Protein AF-A0A1S9D3L8-F1 (afdb_monomer_lite)

Foldseek 3Di:
DDPPVPPPPPPDDLLNLLVQLVCADPVQFGDDDPPHDPVSVVVCCVVPCAPPRRHGDPVVVVSNVVNDDD

pLDDT: mean 80.54, std 15.78, range [38.62, 94.31]

Structure (mmCIF, N/CA/C/O backbone):
data_AF-A0A1S9D3L8-F1
#
_entry.id   AF-A0A1S9D3L8-F1
#
loop_
_atom_site.group_PDB
_atom_site.id
_atom_site.type_symbol
_atom_site.label_atom_id
_atom_site.label_alt_id
_atom_site.label_comp_id
_atom_site.label_asym_id
_atom_site.label_entity_id
_atom_site.label_seq_id
_atom_site.pdbx_PDB_ins_code
_atom_site.Cartn_x
_atom_site.Cartn_y
_atom_site.Cartn_z
_atom_site.occupancy
_atom_site.B_iso_or_equiv
_atom_site.auth_seq_id
_atom_site.auth_comp_id
_atom_site.auth_asym_id
_atom_site.auth_atom_id
_atom_site.pdbx_PDB_model_num
ATOM 1 N N . MET A 1 1 ? -19.031 9.019 34.449 1.00 38.62 1 MET A N 1
ATOM 2 C CA . MET A 1 1 ? -18.233 7.774 34.403 1.00 38.62 1 MET A CA 1
ATOM 3 C C . MET A 1 1 ? -17.729 7.614 32.978 1.00 38.62 1 MET A C 1
ATOM 5 O O . MET A 1 1 ? -18.540 7.562 32.065 1.00 38.62 1 MET A O 1
ATOM 9 N N . ASN A 1 2 ? -16.411 7.709 32.793 1.00 39.94 2 ASN A N 1
ATOM 10 C CA . ASN A 1 2 ? -15.751 7.905 31.502 1.00 39.94 2 ASN A CA 1
ATOM 11 C C . ASN A 1 2 ? -15.880 6.687 30.580 1.00 39.94 2 ASN A C 1
ATOM 13 O O . ASN A 1 2 ? -15.279 5.649 30.843 1.00 39.94 2 ASN A O 1
ATOM 17 N N . ALA A 1 3 ? -16.559 6.860 29.447 1.00 41.41 3 ALA A N 1
ATOM 18 C CA . ALA A 1 3 ? -16.413 5.996 28.280 1.00 41.41 3 ALA A CA 1
ATOM 19 C C . ALA A 1 3 ? -15.109 6.352 27.540 1.00 41.41 3 ALA A C 1
ATOM 21 O O . ALA A 1 3 ? -15.113 6.823 26.406 1.00 41.41 3 ALA A O 1
ATOM 22 N N . LEU A 1 4 ? -13.969 6.167 28.209 1.00 46.19 4 LEU A N 1
ATOM 23 C CA . LEU A 1 4 ? -12.672 6.088 27.542 1.00 46.19 4 LEU A CA 1
ATOM 24 C C . LEU A 1 4 ? -12.536 4.654 27.050 1.00 46.19 4 LEU A C 1
ATOM 26 O O . LEU A 1 4 ? -11.841 3.832 27.643 1.00 46.19 4 LEU A O 1
ATOM 30 N N . THR A 1 5 ? -13.270 4.337 25.987 1.00 45.41 5 THR A N 1
ATOM 31 C CA . THR A 1 5 ? -13.052 3.123 25.215 1.00 45.41 5 THR A CA 1
ATOM 32 C C . THR A 1 5 ? -11.622 3.217 24.714 1.00 45.41 5 THR A C 1
ATOM 34 O O . THR A 1 5 ? -11.328 3.973 23.787 1.00 45.41 5 THR A O 1
ATOM 37 N N . ALA A 1 6 ? -10.718 2.523 25.404 1.00 46.50 6 ALA A N 1
ATOM 38 C CA . ALA A 1 6 ? -9.354 2.306 24.979 1.00 46.50 6 ALA A CA 1
ATOM 39 C C . ALA A 1 6 ? -9.412 1.902 23.507 1.00 46.50 6 ALA A C 1
ATOM 41 O O . ALA A 1 6 ? -9.849 0.800 23.169 1.00 46.50 6 ALA A O 1
ATOM 42 N N . ARG A 1 7 ? -9.050 2.836 22.620 1.00 52.88 7 ARG A N 1
ATOM 43 C CA . ARG A 1 7 ? -8.811 2.543 21.214 1.00 52.88 7 ARG A CA 1
ATOM 44 C C . ARG A 1 7 ? -7.628 1.601 21.225 1.00 52.88 7 ARG A C 1
ATOM 46 O O . ARG A 1 7 ? -6.488 2.049 21.275 1.00 52.88 7 ARG A O 1
ATOM 53 N N . ARG A 1 8 ? -7.910 0.303 21.301 1.00 54.53 8 ARG A N 1
ATOM 54 C CA . ARG A 1 8 ? -6.916 -0.748 21.173 1.00 54.53 8 ARG A CA 1
ATOM 55 C C . ARG A 1 8 ? -6.211 -0.447 19.856 1.00 54.53 8 ARG A C 1
ATOM 57 O O . ARG A 1 8 ? -6.824 -0.544 18.797 1.00 54.53 8 ARG A O 1
ATOM 64 N N . GLN A 1 9 ? -4.979 0.046 19.944 1.00 58.66 9 GLN A N 1
ATOM 65 C CA . GLN A 1 9 ? -4.080 0.171 18.808 1.00 58.66 9 GLN A CA 1
ATOM 66 C C . GLN A 1 9 ? -3.753 -1.265 18.410 1.00 58.66 9 GLN A C 1
ATOM 68 O O . GLN A 1 9 ? -2.793 -1.854 18.891 1.00 58.66 9 GLN A O 1
ATOM 73 N N . VAL A 1 10 ? -4.660 -1.892 17.668 1.00 66.69 10 VAL A N 1
ATOM 74 C CA . VAL A 1 10 ? -4.416 -3.208 17.099 1.00 66.69 10 VAL A CA 1
ATOM 75 C C . VAL A 1 10 ? -3.474 -2.945 15.939 1.00 66.69 10 VAL A C 1
ATOM 77 O O . VAL A 1 10 ? -3.857 -2.290 14.969 1.00 66.69 10 VAL A O 1
ATOM 80 N N . GLU A 1 11 ? -2.216 -3.355 16.091 1.00 75.38 11 GLU A N 1
ATOM 81 C CA . GLU A 1 11 ? -1.290 -3.384 14.966 1.00 75.38 11 GLU A CA 1
ATOM 82 C C . GLU A 1 11 ? -1.946 -4.197 13.842 1.00 75.38 11 GLU A C 1
ATOM 84 O O . GLU A 1 11 ? -2.429 -5.303 14.107 1.00 75.38 11 GLU A O 1
ATOM 89 N N . PRO A 1 12 ? -2.031 -3.657 12.614 1.00 78.06 12 PRO A N 1
ATOM 90 C CA . PRO A 1 12 ? -2.667 -4.362 11.524 1.00 78.06 12 PRO A CA 1
ATOM 91 C C . PRO A 1 12 ? -1.900 -5.647 11.255 1.00 78.06 12 PRO A C 1
ATOM 93 O O . PRO A 1 12 ? -0.676 -5.671 11.098 1.00 78.06 12 PRO A O 1
ATOM 96 N N . THR A 1 13 ? -2.651 -6.729 11.195 1.00 87.88 13 THR A N 1
ATOM 97 C CA . THR A 1 13 ? -2.132 -8.040 10.859 1.00 87.88 13 THR A CA 1
ATOM 98 C C . THR A 1 13 ? -1.553 -8.029 9.439 1.00 87.88 13 THR A C 1
ATOM 100 O O . THR A 1 13 ? -1.989 -7.256 8.577 1.00 87.88 13 THR A O 1
ATOM 103 N N . PRO A 1 14 ? -0.607 -8.930 9.126 1.00 86.69 14 PRO A N 1
ATOM 104 C CA . PRO A 1 14 ? -0.103 -9.077 7.763 1.00 86.69 14 PRO A CA 1
ATOM 105 C C . PRO A 1 14 ? -1.204 -9.324 6.715 1.00 86.69 14 PRO A C 1
ATOM 107 O O . PRO A 1 14 ? -1.067 -8.882 5.578 1.00 86.69 14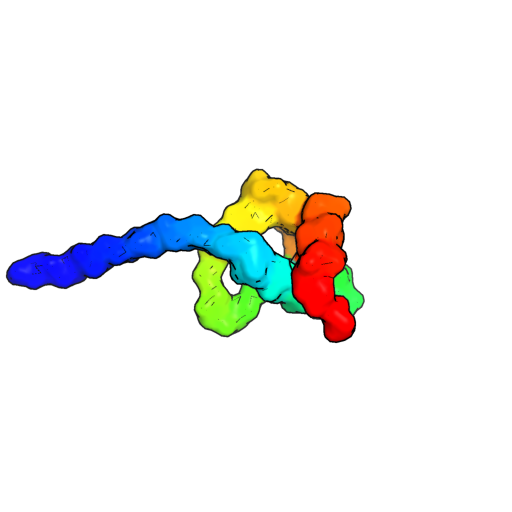 PRO A O 1
ATOM 110 N N . ALA A 1 15 ? -2.315 -9.961 7.102 1.00 86.69 15 ALA A N 1
ATOM 111 C CA . ALA A 1 15 ? -3.478 -10.163 6.239 1.00 86.69 15 ALA A CA 1
ATOM 112 C C . ALA A 1 15 ? -4.235 -8.854 5.944 1.00 86.69 15 ALA A C 1
ATOM 114 O O . ALA A 1 15 ? -4.678 -8.635 4.818 1.00 86.69 15 ALA A O 1
ATOM 115 N N . GLU A 1 16 ? -4.367 -7.957 6.925 1.00 87.00 16 GLU A N 1
ATOM 116 C CA . GLU A 1 16 ? -4.959 -6.626 6.721 1.00 87.00 16 GLU A CA 1
ATOM 117 C C . GLU A 1 16 ? -4.082 -5.750 5.829 1.00 87.00 16 GLU A C 1
ATOM 119 O O . GLU A 1 16 ? -4.597 -5.057 4.950 1.00 87.00 16 GLU A O 1
ATOM 124 N N . LEU A 1 17 ? -2.759 -5.833 6.002 1.00 89.12 17 LEU A N 1
ATOM 125 C CA . LEU A 1 17 ? -1.808 -5.196 5.096 1.00 89.12 17 LEU A CA 1
ATOM 126 C C . LEU A 1 17 ? -1.950 -5.769 3.682 1.00 89.12 17 LEU A C 1
ATOM 128 O O . LEU A 1 17 ? -2.115 -5.004 2.743 1.00 89.12 17 LEU A O 1
ATOM 132 N N . ALA A 1 18 ? -1.978 -7.091 3.509 1.00 89.50 18 ALA A N 1
ATOM 133 C CA . ALA A 1 18 ? -2.167 -7.704 2.193 1.00 89.50 18 ALA A CA 1
ATOM 134 C C . ALA A 1 18 ? -3.485 -7.269 1.527 1.00 89.50 18 ALA A C 1
ATOM 136 O O . ALA A 1 18 ? -3.488 -6.936 0.341 1.00 89.50 18 ALA A O 1
ATOM 137 N N . ARG A 1 19 ? -4.584 -7.182 2.293 1.00 88.25 19 ARG A N 1
ATOM 138 C CA . ARG A 1 19 ? -5.856 -6.626 1.805 1.00 88.25 19 ARG A CA 1
ATOM 139 C C . ARG A 1 19 ? -5.684 -5.193 1.318 1.00 88.25 19 ARG A C 1
ATOM 141 O O . ARG A 1 19 ? -6.069 -4.923 0.188 1.00 88.25 19 ARG A O 1
ATOM 148 N N . LEU A 1 20 ? -5.056 -4.306 2.094 1.00 89.69 20 LEU A N 1
ATOM 149 C CA . LEU A 1 20 ? -4.754 -2.941 1.643 1.00 89.69 20 LEU A CA 1
ATOM 150 C C . LEU A 1 20 ? -3.977 -2.945 0.319 1.00 89.69 20 LEU A C 1
ATOM 152 O O . LEU A 1 20 ? -4.371 -2.276 -0.629 1.00 89.69 20 LEU A O 1
ATOM 156 N N . LEU A 1 21 ? -2.899 -3.726 0.242 1.00 89.69 21 LEU A N 1
ATOM 157 C CA . LEU A 1 21 ? -2.027 -3.778 -0.934 1.00 89.69 21 LEU A CA 1
ATOM 158 C C . LEU A 1 21 ? -2.729 -4.362 -2.174 1.00 89.69 21 LEU A C 1
ATOM 160 O O . LEU A 1 21 ? -2.314 -4.095 -3.301 1.00 89.69 21 LEU A O 1
ATOM 164 N N . SER A 1 22 ? -3.793 -5.150 -1.990 1.00 87.19 22 SER A N 1
ATOM 165 C CA . SER A 1 22 ? -4.600 -5.686 -3.092 1.00 87.19 22 SER A CA 1
ATOM 166 C C . SER A 1 22 ? -5.490 -4.631 -3.755 1.00 87.19 22 SER A C 1
ATOM 168 O O . SER A 1 22 ? -5.841 -4.785 -4.923 1.00 87.19 22 SER A O 1
ATOM 170 N N . HIS A 1 23 ? -5.786 -3.522 -3.064 1.00 85.69 23 HIS A N 1
ATOM 171 C CA . HIS A 1 23 ? -6.550 -2.390 -3.598 1.00 85.69 23 HIS A CA 1
ATOM 172 C C . HIS A 1 23 ? -5.670 -1.465 -4.453 1.00 85.69 23 HIS A C 1
ATOM 174 O O . HIS A 1 23 ? -5.518 -0.272 -4.181 1.00 85.69 23 HIS A O 1
ATOM 180 N N . ARG A 1 24 ? -5.084 -2.052 -5.501 1.00 82.06 24 ARG A N 1
ATOM 181 C CA . ARG A 1 24 ? -4.370 -1.345 -6.566 1.00 82.06 24 ARG A CA 1
ATOM 182 C C . ARG A 1 24 ? -5.339 -0.931 -7.664 1.00 82.06 24 ARG A C 1
ATOM 184 O O . ARG A 1 24 ? -6.232 -1.695 -8.030 1.00 82.06 24 ARG A O 1
ATOM 191 N N . PHE A 1 25 ? -5.129 0.253 -8.212 1.00 77.94 25 PHE A N 1
ATOM 192 C CA . PHE A 1 25 ? -5.918 0.764 -9.325 1.00 77.94 25 PHE A CA 1
ATOM 193 C C . PHE A 1 25 ? -5.082 0.729 -10.608 1.00 77.94 25 PHE A C 1
ATOM 195 O O . PHE A 1 25 ? -3.909 0.358 -10.581 1.00 77.94 25 PHE A O 1
ATOM 202 N N . GLY A 1 26 ? -5.699 1.017 -11.757 1.00 73.62 26 GLY A N 1
ATOM 203 C CA . GLY A 1 26 ? -5.073 0.844 -13.077 1.00 73.62 26 GLY A CA 1
ATOM 204 C C . GLY A 1 26 ? -3.785 1.651 -13.302 1.00 73.62 26 GLY A C 1
ATOM 205 O O . GLY A 1 26 ? -3.048 1.357 -14.236 1.00 73.6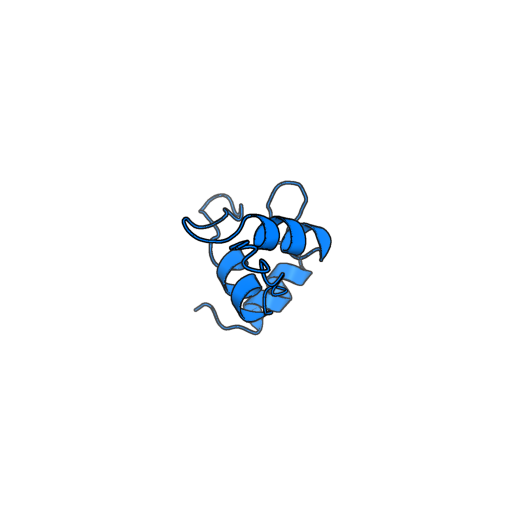2 26 GLY A O 1
ATOM 206 N N . ASP A 1 27 ? -3.500 2.626 -12.441 1.00 82.38 27 ASP A N 1
ATOM 207 C CA . ASP A 1 27 ? -2.273 3.429 -12.399 1.00 82.38 27 ASP A CA 1
ATOM 208 C C . ASP A 1 27 ? -1.155 2.812 -11.530 1.00 82.38 27 ASP A C 1
ATOM 210 O O . ASP A 1 27 ? -0.036 3.317 -11.501 1.00 82.38 27 ASP A O 1
ATOM 214 N N . GLY A 1 28 ? -1.437 1.710 -10.830 1.00 79.62 28 GLY A N 1
ATOM 215 C CA . GLY A 1 28 ? -0.511 1.045 -9.914 1.00 79.62 28 GLY A CA 1
ATOM 216 C C . GLY A 1 28 ? -0.454 1.656 -8.510 1.00 79.62 28 GLY A C 1
ATOM 217 O O . GLY A 1 28 ? 0.297 1.146 -7.670 1.00 79.62 28 GLY A O 1
ATOM 218 N N . THR A 1 29 ? -1.245 2.695 -8.234 1.00 86.69 29 THR A N 1
ATOM 219 C CA . THR A 1 29 ? -1.322 3.344 -6.921 1.00 86.69 29 THR A CA 1
ATOM 220 C C . THR A 1 29 ? -2.201 2.524 -5.977 1.00 86.69 29 THR A C 1
ATOM 222 O O . THR A 1 29 ? -3.242 1.979 -6.363 1.00 86.69 29 THR A O 1
ATOM 225 N N . ILE A 1 30 ? -1.783 2.429 -4.714 1.00 87.69 30 ILE A N 1
ATOM 226 C CA . ILE A 1 30 ? -2.573 1.841 -3.634 1.00 87.69 30 ILE A CA 1
ATOM 227 C C . ILE A 1 30 ? -3.430 2.932 -3.005 1.00 87.69 30 ILE A C 1
ATOM 229 O O . ILE A 1 30 ? -2.913 3.927 -2.500 1.00 87.69 30 ILE A O 1
ATOM 233 N N . TYR A 1 31 ? -4.741 2.713 -2.974 1.00 82.81 31 TYR A N 1
ATOM 234 C CA . TYR A 1 31 ? -5.667 3.605 -2.286 1.00 82.81 31 TYR A CA 1
ATOM 235 C C . TYR A 1 31 ? -6.173 2.961 -1.003 1.00 82.81 31 TYR A C 1
ATOM 237 O O . TYR A 1 31 ? -6.388 1.752 -0.928 1.00 82.81 31 TYR A O 1
ATOM 245 N N . LEU A 1 32 ? -6.399 3.792 0.015 1.00 83.00 32 LEU A N 1
ATOM 246 C CA . LEU A 1 32 ? -7.033 3.359 1.252 1.00 83.00 32 LEU A CA 1
ATOM 247 C C . LEU A 1 32 ? -8.515 3.024 0.981 1.00 83.00 32 LEU A C 1
ATOM 249 O O . LEU A 1 32 ? -9.268 3.922 0.593 1.00 83.00 32 LEU A O 1
ATOM 253 N N . PRO A 1 33 ? -8.966 1.779 1.211 1.00 82.69 33 PRO A N 1
ATOM 254 C CA . PRO A 1 33 ? -10.361 1.402 1.018 1.00 82.69 33 PRO A CA 1
ATOM 255 C C . PRO A 1 33 ? -11.283 2.135 1.990 1.00 82.69 33 PRO A C 1
ATOM 257 O O . PRO A 1 33 ? -10.921 2.395 3.143 1.00 82.69 33 PRO A O 1
ATOM 260 N N . ALA A 1 34 ? -12.517 2.397 1.556 1.00 79.25 34 ALA A N 1
ATOM 261 C CA . ALA A 1 34 ? -13.550 2.927 2.436 1.00 79.25 34 ALA A CA 1
ATOM 262 C C . ALA A 1 34 ? -13.770 1.977 3.629 1.00 79.25 34 ALA A C 1
ATOM 264 O O . ALA A 1 34 ? -14.010 0.784 3.453 1.00 79.25 34 ALA A O 1
ATOM 265 N N . GLY A 1 35 ? -13.666 2.508 4.851 1.00 79.50 35 GLY A N 1
ATOM 266 C CA . GLY A 1 35 ? -13.809 1.736 6.091 1.00 79.50 35 GLY A CA 1
ATOM 267 C C . GLY A 1 35 ? -12.508 1.156 6.656 1.00 79.50 35 GLY A C 1
ATOM 268 O O . GLY A 1 35 ? -12.526 0.642 7.773 1.00 79.50 35 GLY A O 1
ATOM 269 N N . MET A 1 36 ? -11.373 1.276 5.956 1.00 82.06 36 MET A 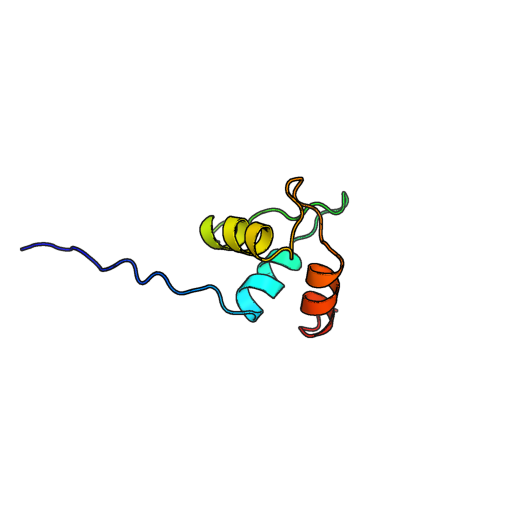N 1
ATOM 270 C CA . MET A 1 36 ? -10.076 0.894 6.515 1.00 82.06 36 MET A CA 1
ATOM 271 C C . MET A 1 36 ? -9.451 2.060 7.308 1.00 82.06 36 MET A C 1
ATOM 273 O O . MET A 1 36 ? -9.471 3.204 6.842 1.00 82.06 36 MET A O 1
ATOM 277 N N . PRO A 1 37 ? -8.870 1.818 8.500 1.00 86.00 37 PRO A N 1
ATOM 278 C CA . PRO A 1 37 ? -8.233 2.878 9.273 1.00 86.00 37 PRO A CA 1
ATOM 279 C C . PRO A 1 37 ? -7.023 3.468 8.542 1.00 86.00 37 PRO A C 1
ATOM 281 O O . PRO A 1 37 ? -6.150 2.739 8.072 1.00 86.00 37 PRO A O 1
ATOM 284 N N . ARG A 1 38 ? -6.898 4.802 8.538 1.00 86.62 38 ARG A N 1
ATOM 285 C CA . ARG A 1 38 ? -5.746 5.507 7.938 1.00 86.62 38 ARG A CA 1
ATOM 286 C C . ARG A 1 38 ? -4.399 5.050 8.510 1.00 86.62 38 ARG A C 1
ATOM 288 O O . ARG A 1 38 ? -3.399 5.078 7.800 1.00 86.62 38 ARG A O 1
ATOM 295 N N . GLN A 1 39 ? -4.378 4.589 9.764 1.00 87.00 39 GLN A N 1
ATOM 296 C CA . GLN A 1 39 ? -3.165 4.056 10.389 1.00 87.00 39 GLN A CA 1
ATOM 297 C C . GLN A 1 39 ? -2.600 2.843 9.643 1.00 87.00 39 GLN A C 1
ATOM 299 O O . GLN A 1 39 ? -1.385 2.686 9.617 1.00 87.00 39 GLN A O 1
ATOM 304 N N . VAL A 1 40 ? -3.443 2.023 9.004 1.00 87.12 40 VAL A N 1
ATOM 305 C CA . VAL A 1 40 ? -2.985 0.856 8.233 1.00 87.12 40 VAL A CA 1
ATOM 306 C C . VAL A 1 40 ? -2.148 1.301 7.037 1.00 87.12 40 VAL A C 1
ATOM 308 O O . VAL A 1 40 ? -1.078 0.748 6.804 1.00 87.12 40 VAL A O 1
ATOM 311 N N . PHE A 1 41 ? -2.579 2.353 6.333 1.00 88.25 41 PHE A N 1
ATOM 312 C CA . PHE A 1 41 ? -1.818 2.929 5.223 1.00 88.25 41 PHE A CA 1
ATOM 313 C C . PHE A 1 41 ? -0.513 3.561 5.701 1.00 88.25 41 PHE A C 1
ATOM 315 O O . PHE A 1 41 ? 0.550 3.232 5.187 1.00 88.25 41 PHE A O 1
ATOM 322 N N . SER A 1 42 ? -0.571 4.405 6.738 1.00 89.62 42 SER A N 1
ATOM 323 C CA . SER A 1 42 ? 0.632 5.027 7.303 1.00 89.62 42 SER A CA 1
ATOM 324 C C . SER A 1 42 ? 1.654 3.992 7.771 1.00 89.62 42 SER A C 1
ATOM 326 O O . SER A 1 42 ? 2.850 4.167 7.553 1.00 89.62 42 SER A O 1
ATOM 328 N N . LEU A 1 43 ? 1.195 2.892 8.373 1.00 89.81 43 LEU A N 1
ATOM 329 C CA . LEU A 1 43 ? 2.078 1.818 8.797 1.00 89.81 43 LEU A CA 1
ATOM 330 C C . LEU A 1 43 ? 2.616 1.019 7.606 1.00 89.81 43 LEU A C 1
ATOM 332 O O . LEU A 1 43 ? 3.792 0.677 7.599 1.00 89.81 43 LEU A O 1
ATOM 336 N N . ALA A 1 44 ? 1.806 0.758 6.579 1.00 91.31 44 ALA A N 1
ATOM 337 C CA . ALA A 1 44 ? 2.269 0.104 5.358 1.00 91.31 44 ALA A CA 1
ATOM 338 C C . ALA A 1 44 ? 3.375 0.912 4.653 1.00 91.31 44 ALA A C 1
ATOM 340 O O . ALA A 1 44 ? 4.353 0.321 4.190 1.00 91.31 44 ALA A O 1
ATOM 341 N N . THR A 1 45 ? 3.266 2.245 4.638 1.00 93.00 45 THR A N 1
ATOM 342 C CA . THR A 1 45 ? 4.327 3.147 4.164 1.00 93.00 45 THR A CA 1
ATOM 343 C C . THR A 1 45 ? 5.555 3.086 5.071 1.00 93.00 45 THR A C 1
ATOM 345 O O . THR A 1 45 ? 6.657 2.832 4.595 1.00 93.00 45 THR A O 1
ATOM 348 N N . HIS A 1 46 ? 5.382 3.223 6.391 1.00 92.88 46 HIS A N 1
ATOM 349 C CA . HIS A 1 46 ? 6.494 3.203 7.350 1.00 92.88 46 HIS A CA 1
ATOM 350 C C . HIS A 1 46 ? 7.269 1.874 7.351 1.00 92.88 46 HIS A C 1
ATOM 352 O O . HIS A 1 46 ? 8.493 1.851 7.439 1.00 92.88 46 HIS A O 1
ATOM 358 N N . LEU A 1 47 ? 6.564 0.750 7.201 1.00 91.75 47 LEU A N 1
ATOM 359 C CA . LEU A 1 47 ? 7.155 -0.583 7.090 1.00 91.75 47 LEU A CA 1
ATOM 360 C C . LEU A 1 47 ? 7.749 -0.858 5.698 1.00 91.75 47 LEU A C 1
ATOM 362 O O . LEU A 1 47 ? 8.331 -1.928 5.492 1.00 91.75 47 LEU A O 1
ATOM 366 N N . GLY A 1 48 ? 7.613 0.066 4.744 1.00 94.25 48 GLY A N 1
ATOM 367 C CA . GLY A 1 48 ? 8.195 -0.019 3.408 1.00 94.25 48 GLY A CA 1
ATOM 368 C C . GLY A 1 48 ? 7.465 -0.961 2.453 1.00 94.25 48 GLY A C 1
ATOM 369 O O . GLY A 1 48 ? 8.077 -1.441 1.501 1.00 94.25 48 GLY A O 1
ATOM 370 N N . TYR A 1 49 ? 6.190 -1.274 2.695 1.00 94.12 49 TYR A N 1
ATOM 371 C CA . TYR A 1 49 ? 5.349 -2.020 1.747 1.00 94.12 49 TYR A CA 1
ATOM 372 C C . TYR A 1 49 ? 4.791 -1.120 0.634 1.00 94.12 49 TYR A C 1
ATOM 374 O O . TYR A 1 49 ? 4.568 -1.590 -0.483 1.00 94.12 49 TYR A O 1
ATOM 382 N N . ILE A 1 50 ? 4.613 0.168 0.937 1.00 93.81 50 ILE A N 1
ATOM 383 C CA . ILE A 1 50 ? 4.151 1.219 0.025 1.00 93.81 50 ILE A CA 1
ATOM 384 C C . ILE A 1 50 ? 5.203 2.340 0.020 1.00 93.81 50 ILE A C 1
ATOM 386 O O . ILE A 1 50 ? 5.796 2.618 1.062 1.00 93.81 50 ILE A O 1
ATOM 390 N N . SER A 1 51 ? 5.474 2.955 -1.131 1.00 92.88 51 SER A N 1
ATOM 391 C CA . SER A 1 51 ? 6.303 4.162 -1.220 1.00 92.88 51 SER A CA 1
ATOM 392 C C . SER A 1 51 ? 5.577 5.383 -0.645 1.00 92.88 51 SER A C 1
ATOM 394 O O . SER A 1 51 ? 4.374 5.343 -0.383 1.00 92.88 51 SER A O 1
ATOM 396 N N . GLU A 1 52 ? 6.293 6.491 -0.461 1.00 90.56 52 GLU A N 1
ATOM 397 C CA . GLU A 1 52 ? 5.677 7.759 -0.041 1.00 90.56 52 GLU A CA 1
ATOM 398 C C . GLU A 1 52 ? 4.632 8.255 -1.054 1.00 90.56 52 GLU A C 1
ATOM 400 O O . GLU A 1 52 ? 3.595 8.781 -0.656 1.00 90.56 52 GLU A O 1
ATOM 405 N N . ASP A 1 53 ? 4.849 7.975 -2.341 1.00 88.81 53 ASP A N 1
ATOM 406 C CA . ASP A 1 53 ? 3.926 8.306 -3.434 1.00 88.81 53 ASP A CA 1
ATOM 407 C C . ASP A 1 53 ? 2.732 7.338 -3.563 1.00 88.81 53 ASP A C 1
ATOM 409 O O . ASP A 1 53 ? 1.898 7.498 -4.450 1.00 88.81 53 ASP A O 1
ATOM 413 N N . GLY A 1 54 ? 2.637 6.312 -2.709 1.00 89.62 54 GLY A N 1
ATOM 414 C CA . GLY A 1 54 ? 1.510 5.374 -2.721 1.00 89.62 54 GLY A CA 1
ATOM 415 C C . GLY A 1 54 ? 1.677 4.153 -3.631 1.00 89.62 54 GLY A C 1
ATOM 416 O O . GLY A 1 54 ? 0.716 3.410 -3.820 1.00 89.62 54 GLY A O 1
ATOM 417 N N . TYR A 1 55 ? 2.872 3.887 -4.166 1.00 91.00 55 TYR A N 1
ATOM 418 C CA . TYR A 1 55 ? 3.121 2.730 -5.035 1.00 91.00 55 TYR A CA 1
ATOM 419 C C . TYR A 1 55 ? 3.608 1.504 -4.270 1.00 91.00 55 TYR A C 1
ATOM 421 O O . TYR A 1 55 ? 4.289 1.587 -3.249 1.00 91.00 55 TYR A O 1
ATOM 429 N N . LEU A 1 56 ? 3.315 0.328 -4.816 1.00 91.88 56 LEU A N 1
ATOM 430 C CA . LEU A 1 56 ? 3.738 -0.941 -4.243 1.00 91.88 56 LEU A CA 1
ATOM 431 C C . LEU A 1 56 ? 5.261 -1.144 -4.366 1.00 91.88 56 LEU A C 1
ATOM 433 O O . LEU A 1 56 ? 5.823 -1.170 -5.466 1.00 91.88 56 LEU A O 1
ATOM 437 N N . THR A 1 57 ? 5.945 -1.371 -3.244 1.00 94.31 57 THR A N 1
ATOM 438 C CA . THR A 1 57 ? 7.386 -1.671 -3.253 1.00 94.31 57 THR A CA 1
ATOM 439 C C . THR A 1 57 ? 7.650 -3.147 -3.573 1.00 94.31 57 THR A C 1
ATOM 441 O O . THR A 1 57 ? 6.735 -3.971 -3.643 1.00 94.31 57 THR A O 1
ATOM 444 N N . ARG A 1 58 ? 8.928 -3.529 -3.722 1.00 94.25 58 ARG A N 1
ATOM 445 C CA . ARG A 1 58 ? 9.319 -4.948 -3.817 1.00 94.25 58 ARG A CA 1
ATOM 446 C C . ARG A 1 58 ? 8.842 -5.748 -2.600 1.00 94.25 58 ARG A C 1
ATOM 448 O O . ARG A 1 58 ? 8.260 -6.809 -2.768 1.00 94.25 58 ARG A O 1
ATOM 455 N N . LYS A 1 59 ? 9.015 -5.200 -1.395 1.00 93.88 59 LYS A N 1
ATOM 456 C CA . LYS A 1 59 ? 8.563 -5.823 -0.145 1.00 93.88 59 LYS A CA 1
ATOM 457 C C . LYS A 1 59 ? 7.037 -5.980 -0.111 1.00 93.88 59 LYS A C 1
ATOM 459 O O . LYS A 1 59 ? 6.540 -7.008 0.336 1.00 93.88 59 LYS A O 1
ATOM 464 N N . GLY A 1 60 ? 6.300 -4.978 -0.602 1.00 91.94 60 GLY A N 1
ATOM 465 C CA . GLY A 1 60 ? 4.843 -5.032 -0.768 1.00 91.94 60 GLY A CA 1
ATOM 466 C C . GLY A 1 60 ? 4.395 -6.151 -1.706 1.00 91.94 60 GLY A C 1
ATOM 467 O O . GLY A 1 60 ? 3.505 -6.922 -1.355 1.00 91.94 60 GLY A O 1
ATOM 468 N N . ARG A 1 61 ? 5.060 -6.289 -2.862 1.00 91.12 61 ARG A N 1
ATOM 469 C CA . ARG A 1 61 ? 4.831 -7.402 -3.800 1.00 91.12 61 ARG A CA 1
ATOM 470 C C . ARG A 1 61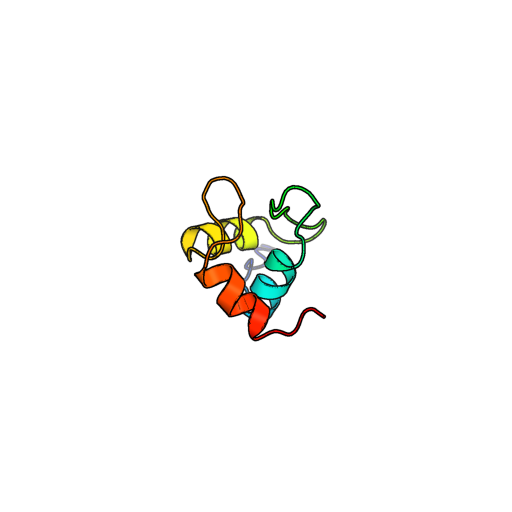 ? 5.096 -8.753 -3.155 1.00 91.12 61 ARG A C 1
ATOM 472 O O . ARG A 1 61 ? 4.250 -9.631 -3.244 1.00 91.12 61 ARG A O 1
ATOM 479 N N . ASP A 1 62 ? 6.224 -8.897 -2.466 1.00 92.75 62 ASP A N 1
ATOM 480 C CA . ASP A 1 62 ? 6.585 -10.154 -1.808 1.00 92.75 62 ASP A CA 1
ATOM 481 C C . ASP A 1 62 ? 5.567 -10.547 -0.726 1.00 92.75 62 ASP A C 1
ATOM 483 O O . ASP A 1 62 ? 5.287 -11.733 -0.554 1.00 92.75 62 ASP A O 1
ATOM 487 N N . LEU A 1 63 ? 4.998 -9.571 -0.003 1.00 90.69 63 LEU A N 1
ATOM 488 C CA . LEU A 1 63 ? 3.910 -9.821 0.943 1.00 90.69 63 LEU A CA 1
ATOM 489 C C . LEU A 1 63 ? 2.644 -10.274 0.210 1.00 90.69 63 LEU A C 1
ATOM 491 O O . LEU A 1 63 ? 2.091 -11.310 0.559 1.00 90.69 63 LEU A O 1
ATOM 495 N N . LEU A 1 64 ? 2.213 -9.548 -0.822 1.00 89.12 64 LEU A N 1
ATOM 496 C CA . LEU A 1 64 ? 1.032 -9.897 -1.618 1.00 89.12 64 LEU A CA 1
ATOM 497 C C . LEU A 1 64 ? 1.110 -11.306 -2.211 1.00 89.12 64 LEU A C 1
ATOM 499 O O . LEU A 1 64 ? 0.153 -12.067 -2.093 1.00 89.12 64 LEU A O 1
ATOM 503 N N . SER A 1 65 ? 2.255 -11.681 -2.784 1.00 89.06 65 SER A N 1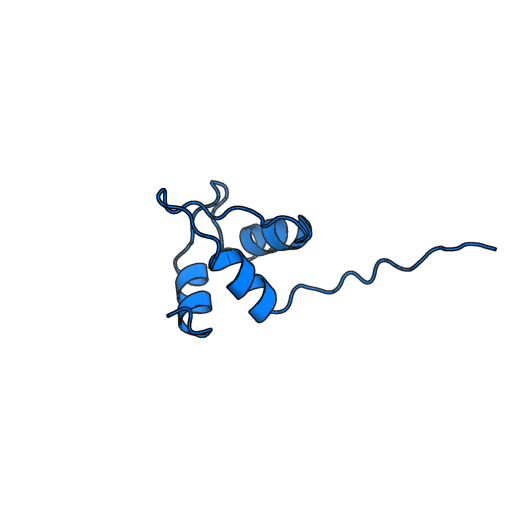
ATOM 504 C CA . SER A 1 65 ? 2.453 -13.002 -3.390 1.00 89.06 65 SER A CA 1
ATOM 505 C C . SER A 1 65 ? 2.287 -14.152 -2.393 1.00 89.06 65 SER A C 1
ATOM 507 O O . SER A 1 65 ? 1.926 -15.254 -2.787 1.00 89.06 65 SER A O 1
ATOM 509 N N . ARG A 1 66 ? 2.522 -13.919 -1.095 1.00 89.19 66 ARG A N 1
ATOM 510 C CA . ARG A 1 66 ? 2.326 -14.929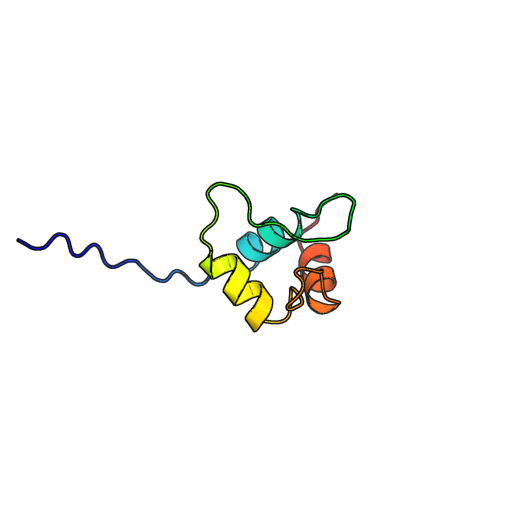 -0.036 1.00 89.19 66 ARG A CA 1
ATOM 511 C C . ARG A 1 66 ? 0.866 -15.086 0.385 1.00 89.19 66 ARG A C 1
ATOM 513 O O . ARG A 1 66 ? 0.536 -16.081 1.020 1.00 89.19 66 ARG A O 1
ATOM 520 N N . TYR A 1 67 ? 0.022 -14.104 0.075 1.00 84.62 67 TYR A N 1
ATOM 521 C CA . TYR A 1 67 ? -1.376 -14.040 0.508 1.00 84.62 67 TYR A CA 1
ATOM 522 C C . TYR A 1 67 ? -2.378 -14.340 -0.620 1.00 84.62 67 TYR A C 1
ATOM 524 O O . TYR A 1 67 ? -3.567 -14.154 -0.394 1.00 84.62 67 TYR A O 1
ATOM 532 N N . HIS A 1 68 ? -1.908 -14.830 -1.780 1.00 59.28 68 HIS A N 1
ATOM 533 C CA . HIS A 1 68 ? -2.709 -15.268 -2.937 1.00 59.28 68 HIS A CA 1
ATOM 534 C C . HIS A 1 68 ? -3.889 -14.337 -3.258 1.00 59.28 68 HIS A C 1
ATOM 536 O O . HIS A 1 68 ? -5.033 -14.588 -2.883 1.00 59.28 68 HIS A O 1
ATOM 542 N N . VAL A 1 69 ? -3.603 -13.261 -3.989 1.00 52.69 69 VAL A N 1
ATOM 543 C CA . VAL A 1 69 ? -4.635 -12.556 -4.755 1.00 52.69 69 VAL A CA 1
ATOM 544 C C . VAL A 1 69 ? -4.491 -13.034 -6.197 1.00 52.69 69 VAL A C 1
ATOM 546 O O . VAL A 1 69 ? -3.688 -12.471 -6.944 1.00 52.69 69 VAL A O 1
ATOM 549 N N . ASP A 1 70 ? -5.178 -14.133 -6.517 1.00 43.88 70 ASP A N 1
ATOM 550 C CA . ASP A 1 70 ? -5.559 -14.474 -7.895 1.00 43.88 70 ASP A CA 1
ATOM 551 C C . ASP A 1 70 ? -6.523 -13.406 -8.443 1.00 43.88 70 ASP A C 1
ATOM 553 O O . ASP A 1 70 ? -7.431 -12.982 -7.685 1.00 43.88 70 ASP A O 1
#

Secondary structure (DSSP, 8-state):
----------PPPHHHHHHHHH-B-TTSBB-PPTTS-HHHHHHHHHTTSB-TTSBB-HHHHHHHHHT---

Radius of gyration: 13.62 Å; chains: 1; bounding box: 28×24×48 Å

Sequence (70 aa):
MNALTARRQVEPTPAELARLLSHRFGDGTIYLPAGMPRQVFSLATHLGYISEDGYLTRKGRDLLSRYHVD